Protein AF-A0A086QV60-F1 (afdb_monomer_lite)

Structure (mmCIF, N/CA/C/O backbone):
data_AF-A0A086QV60-F1
#
_entry.id   AF-A0A086QV60-F1
#
loop_
_atom_site.group_PDB
_atom_site.id
_atom_site.type_symbol
_atom_site.label_atom_id
_atom_site.label_alt_id
_atom_site.label_comp_id
_atom_site.label_asym_id
_atom_site.label_entity_id
_atom_site.label_seq_id
_atom_site.pdbx_PDB_ins_code
_atom_site.Cartn_x
_atom_site.Cartn_y
_atom_site.Cartn_z
_atom_site.occupancy
_atom_site.B_iso_or_equiv
_atom_site.auth_seq_id
_atom_site.auth_comp_id
_atom_site.auth_asym_id
_atom_site.auth_atom_id
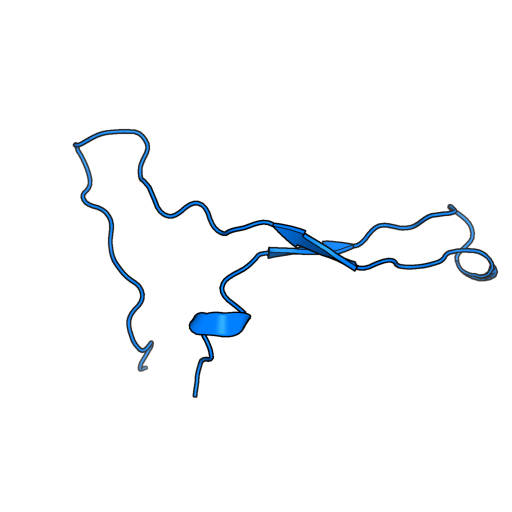_atom_site.pdbx_PDB_model_num
ATOM 1 N N . GLU A 1 1 ? -19.644 -3.521 -4.452 1.00 83.56 1 GLU A N 1
ATOM 2 C CA . 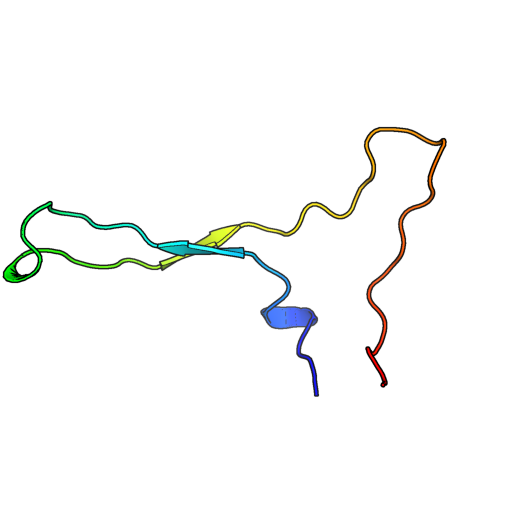GLU A 1 1 ? -19.258 -3.401 -3.026 1.00 83.56 1 GLU A CA 1
ATOM 3 C C . GLU A 1 1 ? -17.755 -3.156 -2.934 1.00 83.56 1 GLU A C 1
ATOM 5 O O . GLU A 1 1 ? -17.073 -3.344 -3.934 1.00 83.56 1 GLU A O 1
ATOM 10 N N . ARG A 1 2 ? -17.243 -2.674 -1.797 1.00 84.56 2 ARG A N 1
ATOM 11 C CA . ARG A 1 2 ? -15.806 -2.421 -1.596 1.00 84.56 2 ARG A CA 1
ATOM 12 C C . ARG A 1 2 ? -15.105 -3.731 -1.203 1.00 84.56 2 ARG A C 1
ATOM 14 O O . ARG A 1 2 ? -15.546 -4.371 -0.256 1.00 84.56 2 ARG A O 1
ATOM 21 N N . ASP A 1 3 ? -14.043 -4.120 -1.915 1.00 87.06 3 ASP A N 1
ATOM 22 C CA . ASP A 1 3 ? -13.257 -5.337 -1.637 1.00 87.06 3 ASP A CA 1
ATOM 23 C C . ASP A 1 3 ? -12.017 -5.024 -0.788 1.00 87.06 3 ASP A C 1
ATOM 25 O O . ASP A 1 3 ? -10.899 -4.866 -1.285 1.00 87.06 3 ASP A O 1
ATOM 29 N N . ASP A 1 4 ? -12.226 -4.946 0.522 1.00 86.69 4 ASP A N 1
ATOM 30 C CA . ASP A 1 4 ? -11.142 -4.699 1.475 1.00 86.69 4 ASP A CA 1
ATOM 31 C C . ASP A 1 4 ? -10.222 -5.903 1.686 1.00 86.69 4 ASP A C 1
ATOM 33 O O . ASP A 1 4 ? -9.092 -5.733 2.142 1.00 86.69 4 ASP A O 1
ATOM 37 N N . LYS A 1 5 ? -10.650 -7.112 1.303 1.00 86.00 5 LYS A N 1
ATOM 38 C CA . LYS A 1 5 ? -9.840 -8.322 1.472 1.00 86.00 5 LYS A CA 1
ATOM 39 C C . LYS A 1 5 ? -8.661 -8.343 0.502 1.00 86.00 5 LYS A C 1
ATOM 41 O O . LYS A 1 5 ? -7.561 -8.720 0.894 1.00 86.00 5 LYS A O 1
ATOM 46 N N . ASN A 1 6 ? -8.875 -7.935 -0.749 1.00 89.50 6 ASN A N 1
ATOM 47 C CA . ASN A 1 6 ? -7.838 -8.018 -1.783 1.00 89.50 6 ASN A CA 1
ATOM 48 C C . ASN A 1 6 ? -7.178 -6.667 -2.108 1.00 89.50 6 ASN A C 1
ATOM 50 O O . ASN A 1 6 ? -6.044 -6.644 -2.609 1.00 89.50 6 ASN A O 1
ATOM 54 N N . TRP A 1 7 ? -7.866 -5.549 -1.838 1.00 92.69 7 TRP A N 1
ATOM 55 C CA . TRP A 1 7 ? -7.489 -4.225 -2.353 1.00 92.69 7 TRP A CA 1
ATOM 56 C C . TRP A 1 7 ? -7.268 -3.140 -1.296 1.00 92.69 7 TRP A C 1
ATOM 58 O O . TRP A 1 7 ? -7.029 -1.990 -1.657 1.00 92.69 7 TRP A O 1
ATOM 68 N N . MET A 1 8 ? -7.231 -3.484 -0.007 1.00 92.94 8 MET A N 1
ATOM 69 C CA . MET A 1 8 ? -6.819 -2.553 1.052 1.00 92.94 8 MET A CA 1
ATOM 70 C C . MET A 1 8 ? -5.287 -2.369 1.080 1.00 92.94 8 MET A C 1
ATOM 72 O O . MET A 1 8 ? -4.587 -2.807 1.992 1.00 92.94 8 MET A O 1
ATOM 76 N N . LYS A 1 9 ? -4.751 -1.752 0.023 1.00 95.00 9 LYS A N 1
ATOM 77 C CA . LYS A 1 9 ? -3.318 -1.521 -0.214 1.00 95.00 9 LYS A CA 1
ATOM 78 C C . LYS A 1 9 ? -3.105 -0.276 -1.077 1.00 95.00 9 LYS A C 1
ATOM 80 O O . LYS A 1 9 ? -3.949 0.073 -1.895 1.00 95.00 9 LYS A O 1
ATOM 85 N N . HIS A 1 10 ? -1.961 0.377 -0.918 1.00 95.94 10 HIS A N 1
ATOM 86 C CA . HIS A 1 10 ? -1.522 1.463 -1.788 1.00 95.94 10 HIS A CA 1
ATOM 87 C C . HIS A 1 10 ? -0.896 0.899 -3.064 1.00 95.94 10 HIS A C 1
ATOM 89 O O . HIS A 1 10 ? -0.046 0.010 -2.988 1.00 95.94 10 HIS A O 1
ATOM 95 N N . THR A 1 11 ? -1.278 1.441 -4.219 1.00 96.50 11 THR A N 1
ATOM 96 C CA . THR A 1 11 ? -0.595 1.196 -5.496 1.00 96.50 11 THR A CA 1
ATOM 97 C C . THR A 1 11 ? 0.643 2.079 -5.580 1.00 96.50 11 THR A C 1
ATOM 99 O O . THR A 1 11 ? 0.565 3.285 -5.356 1.00 96.50 11 THR A O 1
ATOM 102 N N . LEU A 1 12 ? 1.778 1.482 -5.922 1.00 95.81 12 LEU A N 1
ATOM 103 C CA . LEU A 1 12 ? 3.028 2.172 -6.205 1.00 95.81 12 LEU A CA 1
ATOM 104 C C . LEU A 1 12 ? 3.376 1.929 -7.671 1.00 95.81 12 LEU A C 1
ATOM 106 O O . LEU A 1 12 ? 3.439 0.785 -8.111 1.00 95.81 12 LEU A O 1
ATOM 110 N N . SER A 1 13 ? 3.588 2.999 -8.427 1.00 95.50 13 SER A N 1
ATOM 111 C CA . SER A 1 13 ? 3.995 2.930 -9.828 1.00 95.50 13 SER A CA 1
ATOM 112 C C . SER A 1 13 ? 5.405 3.466 -9.980 1.00 95.50 13 SER A C 1
ATOM 114 O O . SER A 1 13 ? 5.722 4.532 -9.449 1.00 95.50 13 SER A O 1
ATOM 116 N N . TRP A 1 14 ? 6.218 2.764 -10.754 1.00 93.44 14 TRP A N 1
ATOM 117 C CA . TRP A 1 14 ? 7.570 3.196 -11.079 1.00 93.44 14 TRP A CA 1
ATOM 118 C C . TRP A 1 14 ? 7.647 3.523 -12.557 1.00 93.44 14 TRP A C 1
ATOM 120 O O . TRP A 1 14 ? 6.988 2.880 -13.359 1.00 93.44 14 TRP A O 1
ATOM 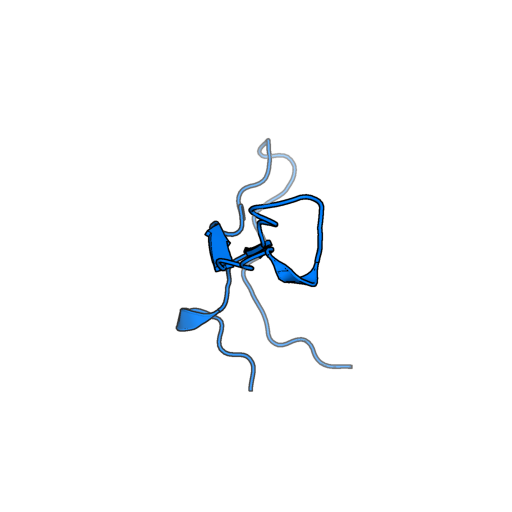130 N N . GLN A 1 15 ? 8.459 4.507 -12.913 1.00 95.81 15 GLN A N 1
ATOM 131 C CA . GLN A 1 15 ? 8.800 4.794 -14.297 1.00 95.81 15 GLN A CA 1
ATOM 132 C C . GLN A 1 15 ? 10.258 4.384 -14.491 1.00 95.81 15 GLN A C 1
ATOM 134 O O . GLN A 1 15 ? 11.146 4.977 -13.880 1.00 95.81 15 GLN A O 1
ATOM 139 N N . THR A 1 16 ? 10.506 3.352 -15.299 1.00 94.06 16 THR A N 1
ATOM 140 C CA . THR A 1 16 ? 11.861 2.783 -15.423 1.00 94.06 16 THR A CA 1
ATOM 141 C C . THR A 1 16 ? 12.827 3.692 -16.182 1.00 94.06 16 THR A C 1
ATOM 143 O O . THR A 1 16 ? 14.021 3.692 -15.892 1.00 94.06 16 THR A O 1
ATOM 146 N N . HIS A 1 17 ? 12.321 4.510 -17.110 1.00 95.06 17 HIS A N 1
ATOM 147 C CA . HIS A 1 17 ? 13.121 5.416 -17.936 1.00 95.06 17 HIS A CA 1
ATOM 148 C C . HIS A 1 17 ? 12.447 6.777 -18.082 1.00 95.06 17 HIS A C 1
ATOM 150 O O . HIS A 1 17 ? 11.225 6.870 -18.124 1.00 95.06 17 HIS A O 1
ATOM 156 N N . ARG A 1 18 ? 13.234 7.852 -18.216 1.00 92.25 18 ARG A N 1
ATOM 157 C CA . ARG A 1 18 ? 12.702 9.222 -18.355 1.00 92.25 18 ARG A CA 1
ATOM 158 C C . ARG A 1 18 ? 11.920 9.431 -19.657 1.00 92.25 18 ARG A C 1
ATOM 160 O O . ARG A 1 18 ? 10.964 10.199 -19.683 1.00 92.25 18 ARG A O 1
ATOM 167 N N . GLU A 1 19 ? 12.339 8.760 -20.724 1.00 95.31 19 GLU A N 1
ATOM 168 C CA . GLU A 1 19 ? 11.675 8.782 -22.028 1.00 95.31 19 GLU A CA 1
ATOM 169 C C . GLU A 1 19 ? 10.460 7.853 -22.002 1.00 95.31 19 GLU A C 1
ATOM 171 O O . GLU A 1 19 ? 10.607 6.655 -21.776 1.00 95.31 19 GLU A O 1
ATOM 176 N N . VAL A 1 20 ? 9.267 8.400 -22.249 1.00 90.56 20 VAL A N 1
ATOM 177 C CA . VAL A 1 20 ? 7.999 7.660 -22.121 1.00 90.56 20 VAL A CA 1
ATOM 178 C C . VAL A 1 20 ? 7.927 6.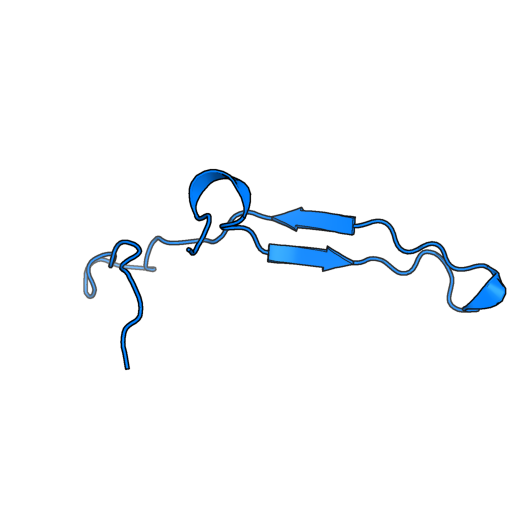469 -23.080 1.00 90.56 20 VAL A C 1
ATOM 180 O O . VAL A 1 20 ? 7.457 5.409 -22.693 1.00 90.56 20 VAL A O 1
ATOM 183 N N . GLU A 1 21 ? 8.453 6.607 -24.297 1.00 93.88 21 GLU A N 1
ATOM 184 C CA . GLU A 1 21 ? 8.440 5.545 -25.317 1.00 93.88 21 GLU A CA 1
ATOM 185 C C . GLU A 1 21 ? 9.259 4.305 -24.923 1.00 93.88 21 GLU A C 1
ATOM 187 O O . GLU A 1 21 ? 9.022 3.219 -25.444 1.00 93.88 21 GLU A O 1
ATOM 192 N N . LYS A 1 22 ? 10.216 4.461 -23.998 1.00 92.12 22 LYS A N 1
ATOM 193 C CA . LYS A 1 22 ? 11.064 3.378 -23.470 1.00 92.12 22 LYS A CA 1
ATOM 194 C C . LYS A 1 22 ? 10.730 3.024 -22.021 1.00 92.12 22 LYS A C 1
ATOM 196 O O . LYS A 1 22 ? 11.380 2.165 -21.426 1.00 92.12 22 LYS A O 1
ATOM 201 N N . ALA A 1 23 ? 9.780 3.733 -21.418 1.00 93.12 23 ALA A N 1
ATOM 202 C CA . ALA A 1 23 ? 9.417 3.536 -20.032 1.00 93.12 23 ALA A CA 1
ATOM 203 C C . ALA A 1 23 ? 8.480 2.338 -19.896 1.00 93.12 23 ALA A C 1
ATOM 205 O O . ALA A 1 23 ? 7.457 2.236 -20.568 1.00 93.12 23 ALA A O 1
ATOM 206 N N . GLU A 1 24 ? 8.806 1.470 -18.951 1.00 93.75 24 GLU A N 1
ATOM 207 C CA . GLU A 1 24 ? 7.866 0.507 -18.402 1.00 93.75 24 GLU A CA 1
ATOM 208 C C . GLU A 1 24 ? 7.289 1.071 -17.105 1.00 93.75 24 GLU A C 1
ATOM 210 O O . GLU A 1 24 ? 7.949 1.843 -16.398 1.00 93.75 24 GLU A O 1
ATOM 215 N N . PHE A 1 25 ? 6.064 0.652 -16.787 1.00 93.38 25 PHE A N 1
ATOM 216 C CA . PHE A 1 25 ? 5.343 1.096 -15.598 1.00 93.38 25 PHE A CA 1
ATOM 217 C C . PHE A 1 25 ? 4.981 -0.076 -14.684 1.00 93.38 25 PHE A C 1
ATOM 219 O O . PHE A 1 25 ? 3.802 -0.423 -14.560 1.00 93.38 25 PHE A O 1
ATOM 226 N N . PRO A 1 26 ? 5.972 -0.735 -14.054 1.00 95.12 26 PRO A N 1
ATOM 227 C CA . PRO A 1 26 ? 5.685 -1.814 -13.130 1.00 95.12 26 PRO A CA 1
ATOM 228 C C . PRO A 1 26 ? 4.920 -1.274 -1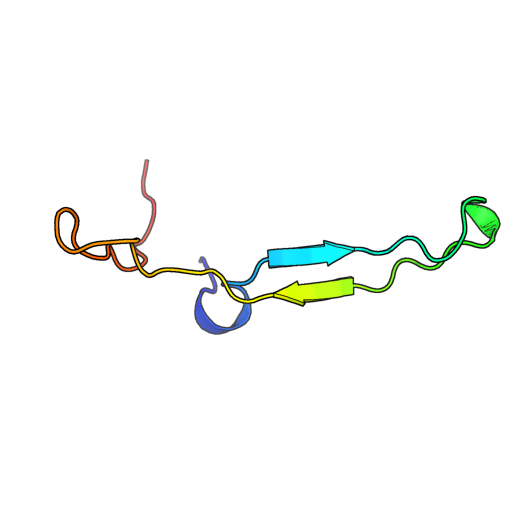1.919 1.00 95.12 26 PRO A C 1
ATOM 230 O O . PRO A 1 26 ? 5.266 -0.244 -11.329 1.00 95.12 26 PRO A O 1
ATOM 233 N N . LEU A 1 27 ? 3.868 -2.003 -11.554 1.00 96.44 27 LEU A N 1
ATOM 234 C CA . LEU A 1 27 ? 3.056 -1.722 -10.382 1.00 96.44 27 LEU A CA 1
ATOM 235 C C . LEU A 1 27 ? 3.488 -2.629 -9.238 1.00 96.44 27 LEU A C 1
ATOM 237 O O . LEU A 1 27 ? 3.555 -3.850 -9.376 1.00 96.44 27 LEU A O 1
ATOM 241 N N . THR A 1 28 ? 3.738 -2.024 -8.088 1.00 95.12 28 THR A N 1
ATOM 242 C CA . THR A 1 28 ? 3.919 -2.725 -6.822 1.00 95.12 28 THR A CA 1
ATOM 243 C C . THR A 1 28 ? 2.872 -2.252 -5.821 1.00 95.12 28 THR A C 1
ATOM 245 O O . THR A 1 28 ? 2.117 -1.310 -6.071 1.00 95.12 28 THR A O 1
ATOM 248 N N . T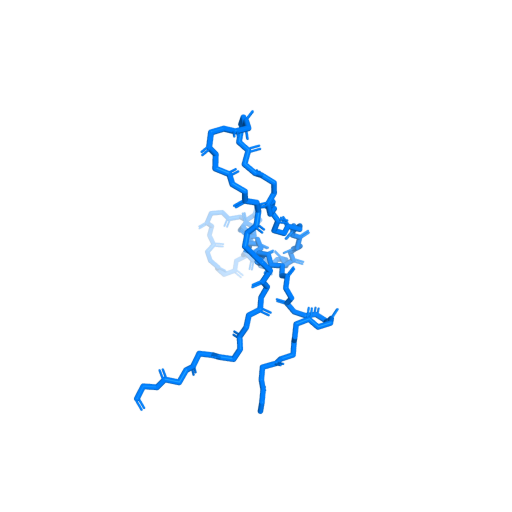YR A 1 29 ? 2.770 -2.941 -4.686 1.00 97.00 29 TYR A N 1
ATOM 249 C CA . TYR A 1 29 ? 1.763 -2.639 -3.677 1.00 97.00 29 TYR A CA 1
ATOM 250 C C . TYR A 1 29 ? 2.378 -2.588 -2.287 1.00 97.00 29 TYR A C 1
ATOM 252 O O . TYR A 1 29 ? 3.254 -3.386 -1.955 1.00 97.00 29 TYR A O 1
ATOM 260 N N . ARG A 1 30 ? 1.876 -1.670 -1.460 1.00 95.94 30 ARG A N 1
ATOM 261 C CA . ARG A 1 30 ? 2.241 -1.534 -0.046 1.00 95.94 30 ARG A CA 1
ATOM 262 C C . ARG A 1 30 ? 0.991 -1.603 0.823 1.00 95.94 30 ARG A C 1
ATOM 264 O O . ARG A 1 30 ? -0.058 -1.096 0.444 1.00 95.94 30 ARG A O 1
ATOM 271 N N . GLN A 1 31 ? 1.108 -2.204 2.001 1.00 94.50 31 GLN A N 1
ATOM 272 C CA . GLN A 1 31 ? 0.011 -2.279 2.967 1.00 94.50 31 GLN A CA 1
ATOM 273 C C . GLN A 1 31 ? -0.369 -0.894 3.514 1.00 94.50 31 GLN A C 1
ATOM 275 O O . GLN A 1 31 ? 0.482 -0.010 3.646 1.00 94.50 31 GLN A O 1
ATOM 280 N N . VAL A 1 32 ? -1.650 -0.717 3.838 1.00 93.75 32 VAL A N 1
ATOM 281 C CA . VAL A 1 32 ? -2.132 0.455 4.579 1.00 93.75 32 VAL A CA 1
ATOM 282 C C . VAL A 1 32 ? -1.686 0.321 6.036 1.00 93.75 32 VAL A C 1
ATOM 284 O O . VAL A 1 32 ? -1.898 -0.726 6.643 1.00 93.75 32 VAL A O 1
ATOM 287 N N . ILE A 1 33 ? -1.077 1.366 6.603 1.00 93.31 33 ILE A N 1
ATOM 288 C CA . ILE A 1 33 ? -0.788 1.415 8.043 1.00 93.31 33 ILE A CA 1
ATOM 289 C C . ILE A 1 33 ? -2.045 1.907 8.743 1.00 93.31 33 ILE A C 1
ATOM 291 O O . ILE A 1 33 ? -2.482 3.034 8.526 1.00 93.31 33 ILE A O 1
ATOM 295 N N . SER A 1 34 ? -2.632 1.038 9.552 1.00 90.38 34 SER A N 1
ATOM 296 C CA . SER A 1 34 ? -3.891 1.294 10.239 1.00 90.38 34 SER A CA 1
ATOM 297 C C . SER A 1 34 ? -3.681 1.794 11.675 1.00 90.38 34 SER A C 1
ATOM 299 O O . SER A 1 34 ? -4.534 2.497 12.209 1.00 90.38 34 SER A O 1
ATOM 301 N N . GLN A 1 35 ? -2.536 1.471 12.281 1.00 91.56 35 GLN A N 1
ATOM 302 C CA . GLN A 1 35 ? -2.244 1.762 13.682 1.00 91.56 35 GLN A CA 1
ATOM 303 C C . GLN A 1 35 ? -1.879 3.246 13.903 1.00 91.56 35 GLN A C 1
ATOM 305 O O . GLN A 1 35 ? -0.988 3.751 13.211 1.00 91.56 35 GLN A O 1
ATOM 310 N N . PRO A 1 36 ? -2.527 3.932 14.865 1.00 91.81 36 PRO A N 1
ATOM 311 C CA . PRO A 1 36 ? -2.122 5.259 15.336 1.00 91.81 36 PRO A CA 1
ATOM 312 C C . PRO A 1 36 ? -0.723 5.272 15.974 1.00 91.81 36 PRO A C 1
ATOM 314 O O . PRO A 1 36 ? -0.155 4.223 16.277 1.00 91.81 36 PRO A O 1
ATOM 317 N N . LEU A 1 37 ? -0.158 6.467 16.176 1.00 93.88 37 LEU A N 1
ATOM 318 C CA . LEU A 1 37 ? 1.175 6.625 16.776 1.00 93.88 37 LEU A CA 1
ATOM 319 C C . LEU A 1 37 ? 1.186 6.373 18.293 1.00 93.88 37 LEU A C 1
ATOM 321 O O . LEU A 1 37 ? 2.203 5.918 18.815 1.00 93.88 37 LEU A O 1
ATOM 325 N N . ASP A 1 38 ? 0.078 6.649 18.981 1.00 89.06 38 ASP A N 1
ATOM 326 C CA . ASP A 1 38 ? -0.067 6.542 20.433 1.00 89.06 38 ASP A CA 1
ATOM 327 C C . ASP A 1 38 ? -1.457 6.011 20.839 1.00 89.06 38 ASP A C 1
ATOM 329 O O . ASP A 1 38 ? -2.226 5.519 20.011 1.00 89.06 38 ASP A O 1
ATOM 333 N N . ASN A 1 39 ? -1.734 6.047 22.143 1.00 89.31 39 ASN A N 1
ATOM 334 C CA . ASN A 1 39 ? -2.970 5.589 22.769 1.00 89.31 39 ASN A CA 1
ATOM 335 C C . ASN A 1 39 ? -3.980 6.718 23.029 1.00 89.31 39 ASN A C 1
ATOM 337 O O . ASN A 1 39 ? -5.002 6.466 23.667 1.00 89.31 39 ASN A O 1
ATOM 341 N N . GLU A 1 40 ? -3.716 7.949 22.579 1.00 91.44 40 GLU A N 1
ATOM 342 C CA . GLU A 1 40 ? -4.689 9.039 22.712 1.00 91.44 40 GLU A CA 1
ATOM 343 C C . GLU A 1 40 ? -5.885 8.823 21.775 1.00 91.44 40 GLU A C 1
ATOM 345 O O . GLU A 1 40 ? -6.993 9.287 22.050 1.00 91.44 40 GLU A O 1
ATOM 350 N N . MET A 1 41 ? -5.671 8.076 20.687 1.00 88.88 41 MET A N 1
ATOM 351 C CA . MET A 1 41 ? -6.690 7.730 19.708 1.00 88.88 41 MET A CA 1
ATOM 352 C C . MET A 1 41 ? -6.710 6.224 19.438 1.00 88.88 41 MET A C 1
ATOM 354 O O . MET A 1 41 ? -5.713 5.632 19.030 1.00 88.88 41 MET A O 1
ATOM 358 N N . GLU A 1 42 ? -7.887 5.617 19.582 1.00 87.75 42 GLU A N 1
ATOM 359 C CA . GLU A 1 42 ? -8.102 4.211 19.241 1.00 87.75 42 GLU A CA 1
ATOM 360 C C . GLU A 1 42 ? -8.165 3.983 17.725 1.00 87.75 42 GLU A C 1
ATOM 362 O O . GLU A 1 42 ? -8.641 4.821 16.949 1.00 87.75 42 GLU A O 1
ATOM 367 N N . HIS A 1 43 ? -7.708 2.807 17.293 1.00 90.31 43 HIS A N 1
ATOM 368 C CA . HIS A 1 43 ? -7.764 2.416 15.889 1.00 90.31 43 HIS A CA 1
ATOM 369 C C . HIS A 1 43 ? -9.219 2.217 15.426 1.00 90.31 43 HIS A C 1
ATOM 371 O O . HIS A 1 43 ? -9.956 1.400 15.977 1.00 90.31 43 HIS A O 1
ATOM 377 N N . ILE A 1 44 ? -9.618 2.920 14.361 1.00 89.50 44 ILE A N 1
ATOM 378 C CA . ILE A 1 44 ? -10.953 2.787 13.766 1.00 89.50 44 ILE A CA 1
ATOM 379 C C . ILE A 1 44 ? -10.915 1.758 12.622 1.00 89.50 44 ILE A C 1
ATOM 381 O O . ILE A 1 44 ? -10.245 2.003 11.610 1.00 89.50 44 ILE A O 1
ATOM 385 N N . PRO A 1 45 ? -11.656 0.637 12.725 1.00 89.06 45 PRO A N 1
ATOM 386 C CA . PRO A 1 45 ? -11.675 -0.385 11.687 1.00 89.06 45 PRO A CA 1
ATOM 387 C C . PRO A 1 45 ? -12.461 0.063 10.437 1.00 89.06 45 PRO A C 1
ATOM 389 O O . PRO A 1 45 ? -13.333 0.935 10.520 1.00 89.06 45 PRO A O 1
ATOM 392 N N . PRO A 1 46 ? -12.206 -0.542 9.259 1.00 88.62 46 PRO A N 1
ATOM 393 C CA . PRO A 1 46 ? -12.928 -0.226 8.030 1.00 88.62 46 PRO A CA 1
ATOM 394 C C . PRO A 1 46 ? -14.437 -0.476 8.153 1.00 88.62 46 PRO A C 1
ATOM 396 O O . PRO A 1 46 ? -14.873 -1.549 8.563 1.00 88.62 46 PRO A O 1
ATOM 399 N N . ALA A 1 47 ? -15.236 0.503 7.729 1.00 87.38 47 ALA A N 1
ATOM 400 C CA . ALA A 1 47 ? -16.692 0.416 7.691 1.00 87.38 47 ALA A CA 1
ATOM 401 C C . ALA A 1 47 ? -17.239 0.827 6.316 1.00 87.38 47 ALA A C 1
ATOM 403 O O . ALA A 1 47 ? -16.577 1.514 5.527 1.00 87.38 47 ALA A O 1
ATOM 404 N N . LYS A 1 48 ? -18.477 0.412 6.022 1.00 86.25 48 LYS A N 1
ATOM 405 C CA . LYS A 1 48 ? -19.179 0.804 4.794 1.00 86.25 48 LYS A CA 1
ATOM 406 C C . LYS A 1 48 ? -19.414 2.319 4.805 1.00 86.25 48 LYS A C 1
ATOM 408 O O . LYS A 1 48 ? -20.086 2.835 5.690 1.00 86.25 48 LYS A O 1
ATOM 413 N N . ARG A 1 49 ? -18.877 3.028 3.808 1.00 84.81 49 ARG A N 1
ATOM 414 C CA . ARG A 1 49 ? -19.058 4.479 3.643 1.00 84.81 49 ARG A CA 1
ATOM 415 C C . ARG A 1 49 ? -20.395 4.744 2.941 1.00 84.81 49 ARG A C 1
ATOM 417 O O . ARG A 1 49 ? -20.526 4.408 1.766 1.00 84.81 49 ARG A O 1
ATOM 424 N N . VAL A 1 50 ? -21.375 5.287 3.663 1.00 83.88 50 VAL A N 1
ATOM 425 C CA . VAL A 1 50 ? -22.719 5.637 3.160 1.00 83.88 50 VAL A CA 1
ATOM 426 C C . VAL A 1 50 ? -22.885 7.154 3.241 1.00 83.88 50 VAL A C 1
ATOM 428 O O . VAL A 1 50 ? -22.406 7.758 4.200 1.00 83.88 50 VAL A O 1
ATOM 431 N N . TYR A 1 51 ? -23.510 7.743 2.223 1.00 79.38 51 TYR A N 1
ATOM 432 C CA . TYR A 1 51 ? -23.782 9.175 2.101 1.00 79.38 51 TYR A CA 1
ATOM 433 C C . TYR A 1 51 ? -25.270 9.419 1.919 1.00 79.38 51 TYR A C 1
ATOM 435 O O . TYR A 1 51 ? -25.910 8.546 1.286 1.00 79.38 51 TYR A O 1
#

Radius of gyration: 16.89 Å; chains: 1; bounding box: 37×18×48 Å

Secondary structure (DSSP, 8-state):
---HHHH-EEEEE--S-SSGGG----EEEEE-----SSSSSPPPPP-----

Organism: NCBI:txid943118

pLDDT: mean 91.35, std 4.03, range [79.38, 97.0]

InterPro domains:
  IPR015939 Fumarate reductase/succinate dehydrogenase flavoprotein-like, C-terminal [PF02910] (1-51)
  IPR037099 Fumarate reductase/succinate dehydrogenase flavoprotein-like, C-terminal domain superfamily [SSF46977] (1-51)

Sequence (51 aa):
ERDDKNWMKHTLSWQTHREVEKAEFPLTYRQVISQPLDNEMEHIPPAKRVY

Foldseek 3Di:
DDDCPPPQWDKDWDWPDPDPVPTDTDIDTGHDDQDDPDDVDDGDDDDDDDD